Protein AF-A0A093W6X2-F1 (afdb_monomer)

pLDDT: mean 87.92, std 7.23, range [49.03, 93.19]

Sequence (60 aa):
MFRIEVETSKNSRIQNISEDQVKKFISPKLMQMLKDKYIHSVAISKTSSVMYIFSYQHDA

Structure (mmCIF, N/CA/C/O backbone):
data_AF-A0A093W6X2-F1
#
_entry.id   AF-A0A093W6X2-F1
#
loop_
_atom_site.group_PDB
_atom_site.id
_atom_site.type_symbol
_atom_site.label_atom_id
_atom_site.label_alt_id
_atom_site.label_comp_id
_atom_site.label_asym_id
_atom_site.label_entity_id
_atom_site.label_seq_id
_atom_site.pdbx_PDB_ins_code
_atom_site.Cartn_x
_atom_site.Cartn_y
_atom_site.Cartn_z
_atom_site.occupancy
_atom_site.B_iso_or_equiv
_atom_site.auth_seq_id
_atom_site.auth_comp_id
_atom_site.auth_asym_id
_atom_site.auth_atom_id
_atom_site.pdbx_PDB_model_num
ATOM 1 N N . MET A 1 1 ? 10.827 -0.361 -4.348 1.00 88.00 1 MET A N 1
ATOM 2 C CA . MET A 1 1 ? 10.236 -0.858 -3.086 1.00 88.00 1 MET A CA 1
ATOM 3 C C . MET A 1 1 ? 8.908 -0.172 -2.752 1.00 88.00 1 MET A C 1
ATOM 5 O O . MET A 1 1 ? 8.735 0.997 -3.082 1.00 88.00 1 MET A O 1
ATOM 9 N N . PHE A 1 2 ? 7.977 -0.868 -2.083 1.00 90.50 2 PHE A N 1
ATOM 10 C CA . PHE A 1 2 ? 6.734 -0.252 -1.592 1.00 90.50 2 PHE A CA 1
ATOM 11 C C . PHE A 1 2 ? 6.972 0.543 -0.304 1.00 90.50 2 PHE A C 1
ATOM 13 O O . PHE A 1 2 ? 7.659 0.087 0.615 1.00 90.50 2 PHE A O 1
ATOM 20 N N . ARG A 1 3 ? 6.342 1.714 -0.224 1.00 92.38 3 ARG A N 1
ATOM 21 C CA . ARG A 1 3 ? 6.269 2.556 0.970 1.00 92.38 3 ARG A CA 1
ATOM 22 C C . ARG A 1 3 ? 4.818 2.741 1.364 1.00 92.38 3 ARG A C 1
ATOM 24 O O . ARG A 1 3 ? 3.938 2.828 0.510 1.00 92.38 3 ARG A O 1
ATOM 31 N N . ILE A 1 4 ? 4.586 2.789 2.664 1.00 92.38 4 ILE A N 1
ATOM 32 C CA . ILE A 1 4 ? 3.299 3.146 3.241 1.00 92.38 4 ILE A CA 1
ATOM 33 C C . ILE A 1 4 ? 3.514 4.329 4.173 1.00 92.38 4 ILE A C 1
ATOM 35 O O . ILE A 1 4 ? 4.394 4.318 5.037 1.00 92.38 4 ILE A O 1
ATOM 39 N N . GLU A 1 5 ? 2.714 5.356 3.967 1.00 92.75 5 GLU A N 1
ATOM 40 C CA . GLU A 1 5 ? 2.586 6.493 4.854 1.00 92.75 5 GLU A CA 1
ATOM 41 C C . GLU A 1 5 ? 1.286 6.344 5.638 1.00 92.75 5 GLU A C 1
ATOM 43 O O . GLU A 1 5 ? 0.233 6.048 5.079 1.00 92.75 5 GLU A O 1
ATOM 48 N N . VAL A 1 6 ? 1.382 6.460 6.956 1.00 91.12 6 VAL A N 1
ATOM 49 C CA . VAL A 1 6 ? 0.249 6.408 7.871 1.00 91.12 6 VAL A CA 1
ATOM 50 C C . VAL A 1 6 ? 0.028 7.819 8.373 1.00 91.12 6 VAL A C 1
ATOM 52 O O . VAL A 1 6 ? 0.733 8.277 9.273 1.00 91.12 6 VAL A O 1
ATOM 55 N N . GLU A 1 7 ? -0.943 8.499 7.785 1.00 88.69 7 GLU A N 1
ATOM 56 C CA . GLU A 1 7 ? -1.373 9.809 8.239 1.00 88.69 7 GLU A CA 1
ATOM 57 C C . GLU A 1 7 ? -2.434 9.661 9.321 1.00 88.69 7 GLU A C 1
ATOM 59 O O . GLU A 1 7 ? -3.429 8.944 9.183 1.00 88.69 7 GLU A O 1
ATOM 64 N N . THR A 1 8 ? -2.210 10.358 10.424 1.00 86.88 8 THR A N 1
ATOM 65 C CA . THR A 1 8 ? -3.164 10.509 11.514 1.00 86.88 8 THR A CA 1
ATOM 66 C C . THR A 1 8 ? -3.320 11.984 11.834 1.00 86.88 8 THR A C 1
ATOM 68 O O . THR A 1 8 ? -2.417 12.775 11.573 1.00 86.88 8 THR A O 1
ATOM 71 N N . SER A 1 9 ? -4.415 12.366 12.491 1.00 80.88 9 SER A N 1
ATOM 72 C CA . SER A 1 9 ? -4.683 13.769 12.853 1.00 80.88 9 SER A CA 1
ATOM 73 C C . SER A 1 9 ? -3.584 14.440 13.692 1.00 80.88 9 SER A C 1
ATOM 75 O O . SER A 1 9 ? -3.591 15.656 13.837 1.00 80.88 9 SER A O 1
ATOM 77 N N . LYS A 1 10 ? -2.675 13.659 14.291 1.00 80.81 10 LYS A N 1
ATOM 78 C CA . LYS A 1 10 ? -1.589 14.161 15.141 1.00 80.81 10 LYS A CA 1
ATOM 79 C C . LYS A 1 10 ? -0.200 13.989 14.536 1.00 80.81 10 LYS A C 1
ATOM 81 O O . LYS A 1 10 ? 0.698 14.692 14.969 1.00 80.81 10 LYS A O 1
ATOM 86 N N . ASN A 1 11 ? -0.011 13.041 13.618 1.00 84.38 11 ASN A N 1
ATOM 87 C CA . ASN A 1 11 ? 1.301 12.655 13.100 1.00 84.38 11 ASN A CA 1
ATOM 88 C C . ASN A 1 11 ? 1.181 11.919 11.763 1.00 84.38 11 ASN A C 1
ATOM 90 O O . ASN A 1 11 ? 0.247 11.138 11.573 1.00 84.38 11 ASN A O 1
ATOM 94 N N . SER A 1 12 ? 2.195 12.074 10.912 1.00 86.50 12 SER A N 1
ATOM 95 C CA . SER A 1 12 ? 2.448 11.184 9.777 1.00 86.50 12 SER A CA 1
ATOM 96 C C . SER A 1 12 ? 3.657 10.292 10.070 1.00 86.50 12 SER A C 1
ATOM 98 O O . SER A 1 12 ? 4.649 10.738 10.655 1.00 86.50 12 SER A O 1
ATOM 100 N N . ARG A 1 13 ? 3.579 9.012 9.692 1.00 90.88 13 ARG A N 1
ATOM 101 C CA . ARG A 1 13 ? 4.702 8.069 9.767 1.00 90.88 13 ARG A CA 1
ATOM 102 C C . ARG A 1 13 ? 4.878 7.344 8.444 1.00 90.88 13 ARG A C 1
ATOM 104 O O . ARG A 1 13 ? 3.961 6.677 7.982 1.00 90.88 13 ARG A O 1
AT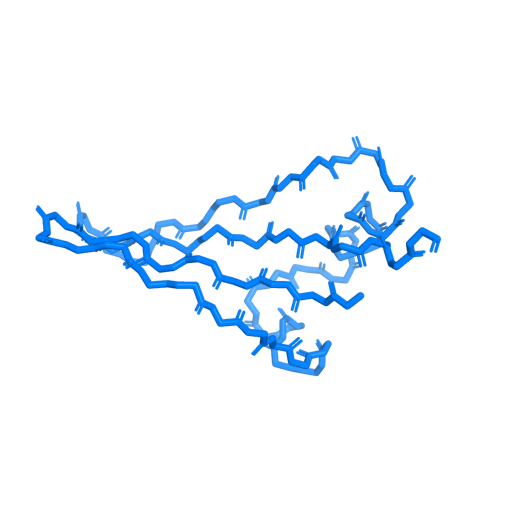OM 111 N N . ILE A 1 14 ? 6.092 7.375 7.904 1.00 91.25 14 ILE A N 1
ATOM 112 C CA . ILE A 1 14 ? 6.447 6.649 6.683 1.00 91.25 14 ILE A CA 1
ATOM 113 C C . ILE A 1 14 ? 7.269 5.414 7.042 1.00 91.25 14 ILE A C 1
ATOM 115 O O . ILE A 1 14 ? 8.205 5.483 7.840 1.00 91.25 14 ILE A O 1
ATOM 119 N N . GLN A 1 15 ? 6.940 4.281 6.432 1.00 91.12 15 GLN A N 1
ATOM 120 C CA . GLN A 1 15 ? 7.680 3.036 6.591 1.00 91.12 15 GLN A CA 1
ATOM 121 C C . GLN A 1 15 ? 7.751 2.266 5.269 1.00 91.12 15 GLN A C 1
ATOM 123 O O . GLN A 1 15 ? 6.856 2.340 4.425 1.00 91.12 15 GLN A O 1
ATOM 128 N N . ASN A 1 16 ? 8.828 1.505 5.096 1.00 91.38 16 ASN A N 1
ATOM 129 C CA . ASN A 1 16 ? 8.930 0.550 4.000 1.00 91.38 16 ASN A CA 1
ATOM 130 C C . ASN A 1 16 ? 8.078 -0.675 4.334 1.00 91.38 16 ASN A C 1
ATOM 132 O O . ASN A 1 16 ? 7.992 -1.090 5.493 1.00 91.38 16 ASN A O 1
ATOM 136 N N . ILE A 1 17 ? 7.436 -1.249 3.324 1.00 90.31 17 ILE A N 1
ATOM 137 C CA . ILE A 1 17 ? 6.541 -2.389 3.499 1.00 90.31 17 ILE A CA 1
ATOM 138 C C . ILE A 1 17 ? 6.815 -3.426 2.414 1.00 90.31 17 ILE A C 1
ATOM 140 O O . ILE A 1 17 ? 7.079 -3.093 1.258 1.00 90.31 17 ILE A O 1
ATOM 144 N N . SER A 1 18 ? 6.792 -4.702 2.793 1.00 90.38 18 SER A N 1
ATOM 145 C CA . SER A 1 18 ? 6.965 -5.785 1.834 1.00 90.38 18 SER A CA 1
ATOM 146 C C . SER A 1 18 ? 5.718 -5.942 0.975 1.00 90.38 18 SER A C 1
ATOM 148 O O . SER A 1 18 ? 4.591 -5.707 1.412 1.00 90.38 18 SER A O 1
ATOM 150 N N . GLU A 1 19 ? 5.918 -6.390 -0.257 1.00 88.25 19 GLU A N 1
ATOM 151 C CA . GLU A 1 19 ? 4.831 -6.605 -1.205 1.00 88.25 19 GLU A CA 1
ATOM 152 C C . GLU A 1 19 ? 3.752 -7.555 -0.660 1.00 88.25 19 GLU A C 1
ATOM 154 O O . GLU A 1 19 ? 2.560 -7.320 -0.840 1.00 88.25 19 GLU A O 1
ATOM 159 N N . ASP A 1 20 ? 4.165 -8.587 0.074 1.00 89.12 20 ASP A N 1
ATOM 160 C CA . ASP A 1 20 ? 3.266 -9.565 0.687 1.00 89.12 20 ASP A CA 1
ATOM 161 C C . ASP A 1 20 ? 2.313 -8.944 1.720 1.00 89.12 20 ASP A C 1
ATOM 163 O O . ASP A 1 20 ? 1.152 -9.332 1.838 1.00 89.12 20 ASP A O 1
ATOM 167 N N . GLN A 1 21 ? 2.776 -7.919 2.439 1.00 88.06 21 GLN A N 1
ATOM 168 C CA . GLN A 1 21 ? 1.934 -7.166 3.365 1.00 88.06 21 GLN A CA 1
ATOM 169 C C . GLN A 1 21 ? 0.992 -6.225 2.609 1.00 88.06 21 GLN A C 1
ATOM 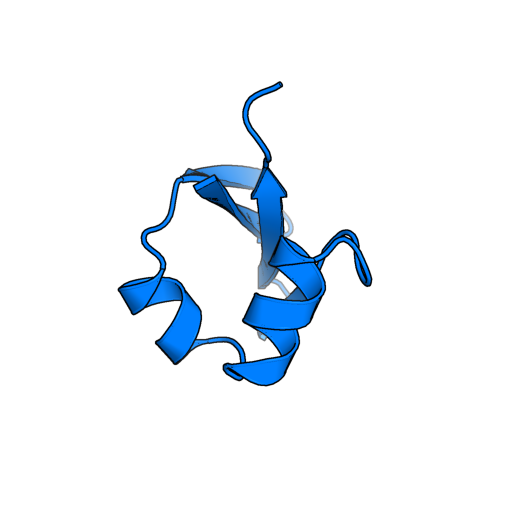171 O O . GLN A 1 21 ? -0.178 -6.130 2.962 1.00 88.06 21 GLN A O 1
ATOM 176 N N . VAL A 1 22 ? 1.461 -5.579 1.537 1.00 89.25 22 VAL A N 1
ATOM 177 C CA . VAL A 1 22 ? 0.651 -4.666 0.711 1.00 89.25 22 VAL A CA 1
ATOM 178 C C . VAL A 1 22 ? -0.525 -5.386 0.038 1.00 89.25 22 VAL A C 1
ATOM 180 O O . VAL A 1 22 ? -1.630 -4.843 0.016 1.00 89.25 22 VAL A O 1
ATOM 183 N N . LYS A 1 23 ? -0.330 -6.635 -0.413 1.00 88.88 23 LYS A N 1
ATOM 184 C CA . LYS A 1 23 ? -1.385 -7.490 -1.002 1.00 88.88 23 LYS A CA 1
ATOM 185 C C . LYS A 1 23 ? -2.591 -7.709 -0.083 1.00 88.88 23 LYS A C 1
ATOM 187 O O . LYS A 1 23 ? -3.668 -8.036 -0.569 1.00 88.88 23 LYS A O 1
ATOM 192 N N . LYS A 1 24 ? -2.427 -7.536 1.235 1.00 88.38 24 LYS A N 1
ATOM 193 C CA . LYS A 1 24 ? -3.520 -7.650 2.217 1.00 88.38 24 LYS A CA 1
ATOM 194 C C . LYS A 1 24 ? -4.403 -6.401 2.284 1.00 88.38 24 LYS A C 1
ATOM 196 O O . LYS A 1 24 ? -5.497 -6.480 2.831 1.00 88.38 24 LYS A O 1
ATOM 201 N N . PHE A 1 25 ? -3.932 -5.266 1.763 1.00 87.00 25 PHE A N 1
ATOM 202 C CA . PHE A 1 25 ? -4.627 -3.975 1.838 1.00 87.00 25 PHE A CA 1
ATOM 203 C C . PHE A 1 25 ? -5.137 -3.494 0.483 1.00 87.00 25 PHE A C 1
ATOM 205 O O . PHE A 1 25 ? -6.239 -2.958 0.406 1.00 87.00 25 PHE A O 1
ATOM 212 N N . ILE A 1 26 ? -4.350 -3.673 -0.580 1.00 88.94 26 ILE A N 1
ATOM 213 C CA . ILE A 1 26 ? -4.712 -3.259 -1.938 1.00 88.94 26 ILE A CA 1
ATOM 214 C C . ILE A 1 26 ? -4.742 -4.451 -2.884 1.00 88.94 26 ILE A C 1
ATOM 216 O O . ILE A 1 26 ? -3.986 -5.411 -2.740 1.00 88.94 26 ILE A O 1
ATOM 220 N N . SER A 1 27 ? -5.625 -4.378 -3.879 1.00 90.44 27 SER A N 1
ATOM 221 C CA . SER A 1 27 ? -5.763 -5.438 -4.872 1.00 90.44 27 SER A CA 1
ATOM 222 C C . SER A 1 27 ? -4.478 -5.602 -5.702 1.00 90.44 27 SER A C 1
ATOM 224 O O . SER A 1 27 ? -3.782 -4.615 -5.967 1.00 90.44 27 SER A O 1
ATOM 226 N N . PRO A 1 28 ? -4.180 -6.819 -6.202 1.00 90.12 28 PRO A N 1
ATOM 227 C CA . PRO A 1 28 ? -3.009 -7.060 -7.050 1.00 90.12 28 PRO A CA 1
ATOM 228 C C . PRO A 1 28 ? -2.938 -6.133 -8.271 1.00 90.12 28 PRO A C 1
ATOM 230 O O . PRO A 1 28 ? -1.853 -5.726 -8.681 1.00 90.12 28 PRO A O 1
ATOM 233 N N . LYS A 1 29 ? -4.098 -5.743 -8.818 1.00 91.62 29 LYS A N 1
ATOM 234 C CA . LYS A 1 29 ? -4.188 -4.798 -9.936 1.00 91.62 29 LYS A CA 1
ATOM 235 C C . LYS A 1 29 ? -3.681 -3.405 -9.554 1.00 91.62 29 LYS A C 1
ATOM 237 O O . LYS A 1 29 ? -2.890 -2.836 -10.294 1.00 91.62 29 LYS A O 1
ATOM 242 N N . LEU A 1 30 ? -4.075 -2.876 -8.393 1.00 90.88 30 LEU A N 1
ATOM 243 C CA . LEU A 1 30 ? -3.586 -1.577 -7.911 1.00 90.88 30 LEU A CA 1
ATOM 244 C C . LEU A 1 30 ? -2.081 -1.605 -7.634 1.00 90.88 30 LEU A C 1
ATOM 246 O O . LEU A 1 30 ? -1.375 -0.647 -7.932 1.00 90.88 30 LEU A O 1
ATOM 250 N N . MET A 1 31 ? -1.575 -2.725 -7.117 1.00 91.19 31 MET A N 1
ATOM 251 C CA . MET A 1 31 ? -0.139 -2.913 -6.909 1.00 91.19 31 MET A CA 1
ATOM 252 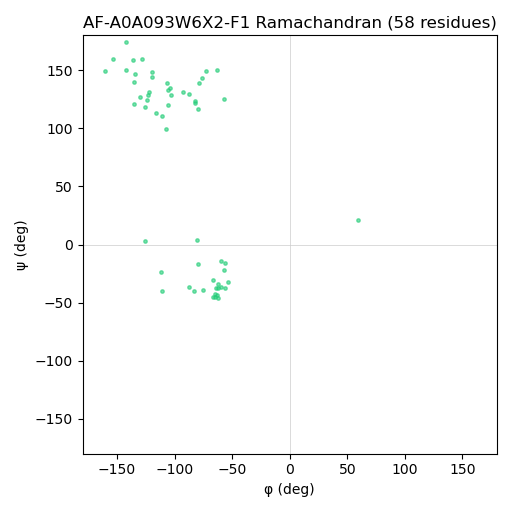C C . MET A 1 31 ? 0.650 -2.889 -8.215 1.00 91.19 31 MET A C 1
ATOM 254 O O . MET A 1 31 ? 1.705 -2.263 -8.271 1.00 91.19 31 MET A O 1
ATOM 258 N N . GLN A 1 32 ? 0.150 -3.558 -9.255 1.00 92.06 32 GLN A N 1
ATOM 259 C CA . GLN A 1 32 ? 0.738 -3.500 -10.594 1.00 92.06 32 GLN A CA 1
ATOM 260 C C . GLN A 1 32 ? 0.693 -2.075 -11.143 1.00 92.06 32 GLN A C 1
ATOM 262 O O . GLN A 1 32 ? 1.723 -1.559 -11.549 1.00 92.06 32 GLN A O 1
ATOM 267 N N . MET A 1 33 ? -0.443 -1.381 -11.029 1.00 92.88 33 MET A N 1
ATOM 268 C CA . MET A 1 33 ? -0.561 0.010 -11.482 1.00 92.88 33 MET A CA 1
ATOM 269 C C . MET A 1 33 ? 0.426 0.960 -10.781 1.00 92.88 33 MET A C 1
ATOM 271 O O . MET A 1 33 ? 0.952 1.864 -11.426 1.00 92.88 33 MET A O 1
ATOM 275 N N . LEU A 1 34 ? 0.709 0.749 -9.490 1.00 91.75 34 LEU A N 1
ATOM 276 C CA . LEU A 1 34 ? 1.744 1.489 -8.755 1.00 91.75 34 LEU A CA 1
ATOM 277 C C . LEU A 1 34 ? 3.154 1.178 -9.277 1.00 91.75 34 LEU A C 1
ATOM 279 O O . LEU A 1 34 ? 3.961 2.085 -9.474 1.00 91.75 34 LEU A O 1
ATOM 283 N N . LYS A 1 35 ? 3.464 -0.103 -9.509 1.00 90.75 35 LYS A N 1
ATOM 284 C CA . LYS A 1 35 ? 4.764 -0.536 -10.045 1.00 90.75 35 LYS A CA 1
ATOM 285 C C . LYS A 1 35 ? 4.997 -0.023 -11.460 1.00 90.75 35 LYS A C 1
ATOM 287 O O . LYS A 1 35 ? 6.075 0.478 -11.751 1.00 90.75 35 LYS A O 1
ATOM 292 N N . ASP A 1 36 ? 3.985 -0.082 -12.306 1.00 92.00 36 ASP A N 1
ATOM 293 C CA . ASP A 1 36 ? 4.059 0.323 -13.709 1.00 92.00 36 ASP A CA 1
ATOM 294 C C . ASP A 1 36 ? 3.947 1.849 -13.884 1.00 92.00 36 ASP A C 1
ATOM 296 O O . ASP A 1 36 ? 3.924 2.346 -15.006 1.00 92.00 36 ASP A O 1
ATOM 300 N N . LYS A 1 37 ? 3.886 2.609 -12.777 1.00 86.56 37 LYS A N 1
ATOM 301 C CA . LYS A 1 37 ? 3.739 4.075 -12.739 1.00 86.56 37 LYS A CA 1
ATOM 302 C C . LYS A 1 37 ? 2.465 4.600 -13.420 1.00 86.56 37 LYS A C 1
ATOM 304 O O . LYS A 1 37 ? 2.393 5.783 -13.739 1.00 86.56 37 LYS A O 1
ATOM 309 N N . TYR A 1 38 ? 1.436 3.765 -13.585 1.00 91.44 38 TYR A N 1
ATOM 310 C CA . TYR A 1 38 ? 0.109 4.225 -14.014 1.00 91.44 38 TYR A CA 1
ATOM 311 C C . TYR A 1 38 ? -0.559 5.107 -12.954 1.00 91.44 38 TYR A C 1
ATOM 313 O O . TYR A 1 38 ? -1.348 5.985 -13.292 1.00 91.44 38 TYR A O 1
ATOM 321 N N . ILE A 1 39 ? -0.256 4.868 -11.675 1.00 91.19 39 ILE A N 1
ATOM 322 C CA . ILE A 1 39 ? -0.691 5.697 -10.545 1.00 91.19 39 ILE A CA 1
ATOM 323 C C . ILE A 1 39 ? 0.483 5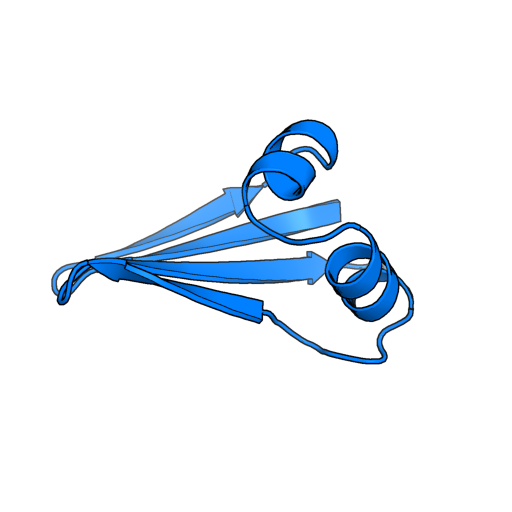.948 -9.598 1.00 91.19 39 ILE A C 1
ATOM 325 O O . ILE A 1 39 ? 1.347 5.090 -9.426 1.00 91.19 39 ILE A O 1
ATOM 329 N N . HIS A 1 40 ? 0.504 7.123 -8.967 1.00 89.81 40 HIS A N 1
ATOM 330 C CA . HIS A 1 40 ? 1.586 7.524 -8.060 1.00 89.81 40 HIS A CA 1
ATOM 331 C C . HIS A 1 40 ? 1.416 6.969 -6.642 1.00 89.81 40 HIS A C 1
ATOM 333 O O . HIS A 1 40 ? 2.387 6.549 -6.009 1.00 89.81 40 HIS A O 1
ATOM 339 N N . 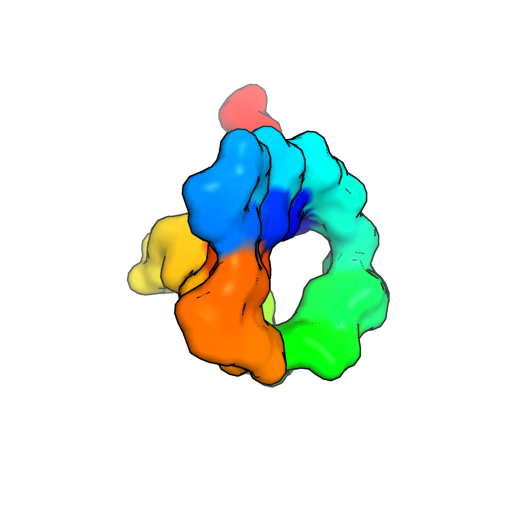SER A 1 41 ? 0.183 6.969 -6.140 1.00 91.62 41 SER A N 1
ATOM 340 C CA . SER A 1 41 ? -0.149 6.484 -4.806 1.00 91.62 41 SER A CA 1
ATOM 341 C C . SER A 1 41 ? -1.594 5.992 -4.731 1.00 91.62 41 SER A C 1
ATOM 343 O O . SER A 1 41 ? -2.433 6.327 -5.567 1.00 91.62 41 SER A O 1
ATOM 345 N N . VAL A 1 42 ? -1.879 5.166 -3.725 1.00 92.25 42 VAL A N 1
ATOM 346 C CA . VAL A 1 42 ? -3.226 4.703 -3.374 1.00 92.25 42 VAL A CA 1
ATOM 347 C C . VAL A 1 42 ? -3.477 5.050 -1.922 1.00 92.25 42 VAL A C 1
ATOM 349 O O . VAL A 1 42 ? -2.714 4.624 -1.060 1.00 92.25 42 VAL A O 1
ATOM 352 N N . ALA A 1 43 ? -4.554 5.777 -1.644 1.00 91.75 43 ALA A N 1
ATOM 353 C CA . ALA A 1 43 ? -4.937 6.103 -0.282 1.00 91.75 43 ALA A CA 1
ATOM 354 C C . ALA A 1 43 ? -6.146 5.282 0.182 1.00 91.75 43 ALA A C 1
ATOM 356 O O . ALA A 1 43 ? -7.145 5.172 -0.527 1.00 91.75 43 ALA A O 1
ATOM 357 N N . ILE A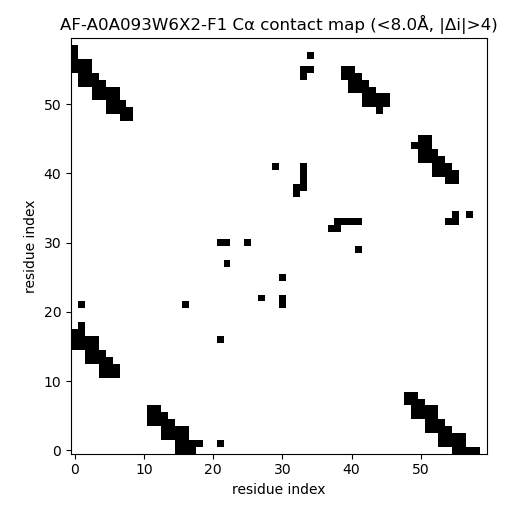 1 44 ? -6.055 4.718 1.385 1.00 90.31 44 ILE A N 1
ATOM 358 C CA . ILE A 1 44 ? -7.118 3.961 2.046 1.00 90.31 44 ILE A CA 1
ATOM 359 C C . ILE A 1 44 ? -7.366 4.569 3.419 1.00 90.31 44 ILE A C 1
ATOM 361 O O . ILE A 1 44 ? -6.505 4.535 4.298 1.00 90.31 44 ILE A O 1
ATOM 365 N N . SER A 1 45 ? -8.577 5.064 3.636 1.00 89.00 45 SER A N 1
ATOM 366 C CA . SER A 1 45 ? -9.042 5.471 4.960 1.00 89.00 45 SER A CA 1
ATOM 367 C C . SER A 1 45 ? 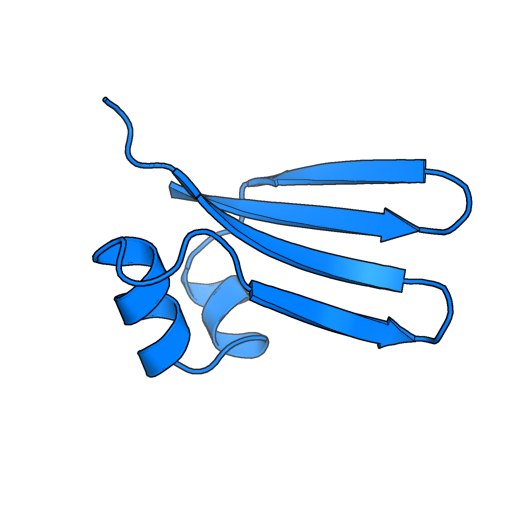-9.463 4.232 5.749 1.00 89.00 45 SER A C 1
ATOM 369 O O . SER A 1 45 ? -10.401 3.538 5.363 1.00 89.00 45 SER A O 1
ATOM 371 N N . LYS A 1 46 ? -8.775 3.932 6.857 1.00 81.50 46 LYS A N 1
ATOM 372 C CA . LYS A 1 46 ? -9.171 2.827 7.754 1.00 81.50 46 LYS A CA 1
ATOM 373 C C . LYS A 1 46 ? -10.184 3.288 8.794 1.00 81.50 46 LYS A C 1
ATOM 375 O O . LYS A 1 46 ? -11.079 2.536 9.158 1.00 81.50 46 LYS A O 1
ATOM 380 N N . THR A 1 47 ? -10.032 4.517 9.274 1.00 82.75 4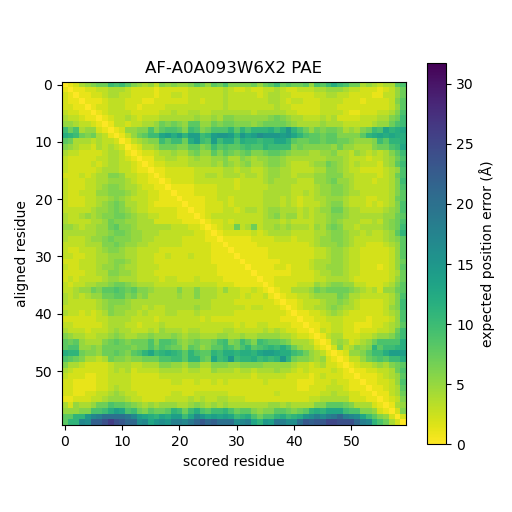7 THR A N 1
ATOM 381 C CA . THR A 1 47 ? -10.979 5.199 10.161 1.00 82.75 47 THR A CA 1
ATOM 382 C C . THR A 1 47 ? -11.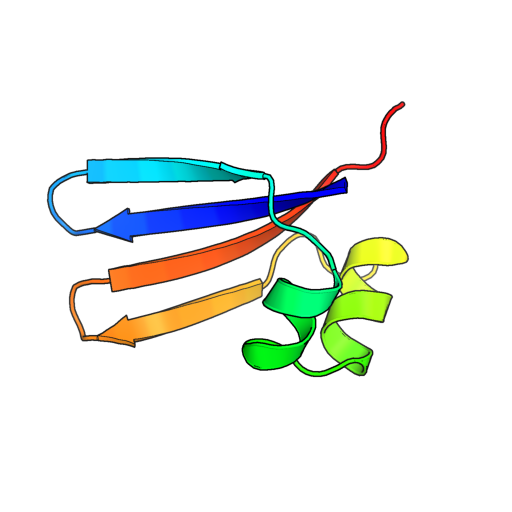052 6.673 9.769 1.00 82.75 47 THR A C 1
ATOM 384 O O . THR A 1 47 ? -10.269 7.138 8.943 1.00 82.75 47 THR A O 1
ATOM 387 N N . SER A 1 48 ? -11.956 7.432 10.390 1.00 79.81 48 SER A N 1
ATOM 388 C CA . SER A 1 48 ? -12.076 8.884 10.195 1.00 79.81 48 SER A CA 1
ATOM 389 C C . SER A 1 48 ? -10.811 9.677 10.551 1.00 79.81 48 SER A C 1
ATOM 391 O O . SER A 1 48 ? -10.708 10.845 10.191 1.00 79.81 48 SER A O 1
ATOM 393 N N . SER A 1 49 ? -9.847 9.067 11.247 1.00 82.31 49 SER A N 1
ATOM 394 C CA . SER A 1 49 ? -8.630 9.737 11.724 1.00 82.31 49 SER A CA 1
ATOM 395 C C . SER A 1 49 ? -7.335 9.050 11.295 1.00 82.31 49 SER A C 1
ATOM 397 O O . SER A 1 49 ? -6.271 9.488 11.727 1.00 82.31 49 SER A O 1
ATOM 399 N N . VAL A 1 50 ? -7.402 7.969 10.505 1.00 86.62 50 VAL A N 1
ATOM 400 C CA . VAL A 1 50 ? -6.224 7.214 10.049 1.00 86.62 50 VAL A CA 1
ATOM 401 C C . VAL A 1 50 ? -6.341 6.892 8.562 1.00 86.62 50 VAL A C 1
ATOM 403 O O . VAL A 1 50 ? -7.255 6.177 8.135 1.00 86.62 50 VAL A O 1
ATOM 406 N N . MET A 1 51 ? -5.365 7.366 7.793 1.00 91.69 51 MET A N 1
ATOM 407 C CA . MET A 1 51 ? -5.262 7.194 6.350 1.00 91.69 51 MET A CA 1
ATOM 408 C C . MET A 1 51 ? -3.937 6.518 6.001 1.00 91.69 51 MET A C 1
ATOM 410 O O . MET A 1 51 ? -2.880 6.893 6.498 1.00 91.69 51 MET A O 1
ATOM 414 N N . TYR A 1 52 ? -4.005 5.488 5.167 1.00 91.50 52 TYR A N 1
ATOM 415 C CA . TYR A 1 52 ? -2.844 4.765 4.664 1.00 91.50 52 TYR A CA 1
ATOM 416 C C . TYR A 1 52 ? -2.607 5.143 3.214 1.00 91.50 52 TYR A C 1
ATOM 418 O O . TYR A 1 52 ? -3.465 4.885 2.376 1.00 91.50 52 TYR A O 1
ATOM 426 N N . ILE A 1 53 ? -1.447 5.702 2.908 1.00 93.12 53 ILE A N 1
ATOM 427 C CA . ILE A 1 53 ? -1.052 6.085 1.558 1.00 93.12 53 ILE A CA 1
ATOM 428 C C . ILE A 1 53 ? 0.066 5.149 1.112 1.00 93.12 53 ILE A C 1
ATOM 430 O O . ILE A 1 53 ? 1.182 5.182 1.621 1.00 93.12 53 ILE A O 1
ATOM 434 N N . PHE A 1 54 ? -0.241 4.283 0.156 1.00 93.19 54 PHE A N 1
ATOM 435 C CA . PHE A 1 54 ? 0.695 3.343 -0.443 1.00 93.19 54 PHE A CA 1
ATOM 436 C C . PHE A 1 54 ? 1.323 3.967 -1.685 1.00 93.19 54 PHE A C 1
ATOM 438 O O . PHE A 1 54 ? 0.610 4.465 -2.552 1.00 93.19 54 PHE A O 1
ATOM 445 N N . SER A 1 55 ? 2.643 3.900 -1.808 1.00 92.81 55 SER A N 1
ATOM 446 C CA . SER A 1 55 ? 3.385 4.326 -2.996 1.00 92.81 55 SER A CA 1
ATOM 447 C C . SER A 1 55 ? 4.467 3.308 -3.347 1.00 92.81 55 SER A C 1
ATOM 449 O O . SER A 1 55 ? 4.877 2.492 -2.516 1.00 92.81 55 SER A O 1
ATOM 451 N N . TYR A 1 56 ? 4.925 3.323 -4.597 1.00 91.44 56 TYR A N 1
ATOM 452 C CA . TYR A 1 56 ? 6.034 2.485 -5.041 1.00 91.44 56 TYR A CA 1
ATOM 453 C C . TYR A 1 56 ? 7.206 3.368 -5.460 1.00 91.44 56 TYR A C 1
ATOM 455 O O . TYR A 1 56 ? 7.123 4.107 -6.438 1.00 91.44 56 TYR A O 1
ATOM 463 N N . GLN A 1 57 ? 8.306 3.297 -4.712 1.00 86.81 57 GLN A N 1
ATOM 464 C CA . GLN A 1 57 ? 9.564 3.904 -5.128 1.00 86.81 57 GLN A CA 1
ATOM 465 C C . GLN A 1 57 ? 10.274 2.964 -6.090 1.00 86.81 57 GLN A C 1
ATOM 467 O O . GLN A 1 57 ? 10.556 1.818 -5.746 1.00 86.81 57 GLN A O 1
ATOM 472 N N . HIS A 1 58 ? 10.590 3.449 -7.280 1.00 75.44 58 HIS A N 1
ATOM 473 C CA . HIS A 1 58 ? 11.653 2.846 -8.072 1.00 75.44 58 HIS A CA 1
ATOM 474 C C . HIS A 1 58 ? 12.965 3.427 -7.560 1.00 75.44 58 HIS A C 1
ATOM 476 O O . HIS A 1 58 ? 13.094 4.649 -7.525 1.00 75.44 58 HIS A O 1
ATOM 482 N N . ASP A 1 59 ? 13.882 2.572 -7.109 1.00 61.19 59 ASP A N 1
ATOM 483 C CA . ASP A 1 59 ? 15.283 2.978 -7.000 1.00 61.19 59 ASP A CA 1
ATOM 484 C C . ASP A 1 59 ? 15.716 3.425 -8.404 1.00 61.19 59 ASP A C 1
ATOM 486 O O . ASP A 1 59 ? 15.446 2.721 -9.382 1.00 61.19 59 ASP A O 1
ATOM 490 N N . ALA A 1 60 ? 16.229 4.651 -8.492 1.00 49.03 60 ALA A N 1
ATOM 491 C CA . ALA A 1 60 ? 16.665 5.282 -9.733 1.00 49.03 60 ALA A CA 1
ATOM 492 C C . ALA A 1 60 ? 18.071 4.812 -10.112 1.00 49.03 60 ALA A C 1
ATOM 494 O O . ALA A 1 60 ? 18.884 4.610 -9.182 1.00 49.03 60 ALA A O 1
#

Secondary structure (DSSP, 8-state):
-EEEEEEETTEEEEEEE-HHHHTTTS-HHHHHHHHTTS-SEEEEEEETTEEEEEEEPPP-

Solvent-accessible surface area (backbone atoms only — not comparable to full-atom values): 3521 Å² total; per-residue (Å²): 86,42,34,37,32,41,41,38,92,88,48,74,47,77,46,81,47,56,70,78,63,48,58,78,79,44,56,70,66,57,53,49,33,26,70,72,60,77,37,76,63,50,78,45,72,81,48,101,57,36,35,38,38,38,32,48,49,74,85,128

Radius of gyration: 11.34 Å; Cα contacts (8 Å, |Δi|>4): 94; chains: 1; bounding box: 29×24×29 Å

Nearest PDB structures (foldseek):
  3znu-assembly1_I  TM=3.012E-01  e=2.513E+00  Rhodococcus opacus
  4fpi-assembly1_C  TM=2.784E-01  e=2.677E+00  Rhodococcus opacus
  3zo7-assembly1_F  TM=3.035E-01  e=4.435E+00  Rhodococcus opacus
  8ckb-assembly1_M001  TM=2.627E-01  e=2.677E+00  Bacteroides phage crAss001
  4rjv-assembly2_C  TM=3.164E-01  e=7.826E+00  synthetic construct

Mean predicted aligned error: 4.41 Å

Foldseek 3Di:
DKKKWKAFPVDIDIDHDDPVVVVVPDPPVVVVCQVVVVDAWDWDDPDPGIIIIMHDDDPD